Protein AF-A0A3G6PEH3-F1 (afdb_monomer)

Solvent-accessible surface area (backbone atoms only — not comparable to full-atom values): 6291 Å² total; per-residue (Å²): 132,58,97,86,56,63,25,73,91,70,54,80,89,51,91,70,42,41,84,40,52,72,57,48,68,90,46,55,81,37,68,40,35,55,54,25,68,55,64,50,49,35,44,93,33,49,45,78,26,27,47,47,88,81,73,46,96,82,63,66,67,52,69,74,91,47,74,64,53,54,50,50,56,50,52,54,48,53,52,41,51,51,49,32,52,52,36,60,75,68,66,54,53,40,80,65,40,42,71,74,70,70,74,130

Foldseek 3Di:
DDPVDDWQVPDDDDPQWDKDFLQDPVCCVQQLNVQLVHDSGHPLRIDIAGCDPPPDPDGDHDPDDDPVVVVSNVVSVVLSVVLNVVCVVVVHHSVRSNVSPSDD

Mean predicted aligned error: 4.07 Å

Structure (mmCIF, N/CA/C/O backbone):
data_AF-A0A3G6PEH3-F1
#
_entry.id   AF-A0A3G6PEH3-F1
#
loop_
_atom_site.group_PDB
_atom_site.id
_atom_site.type_symbol
_atom_site.label_atom_id
_atom_site.label_alt_id
_atom_site.label_comp_id
_atom_site.label_asym_id
_atom_site.label_entity_id
_atom_site.label_seq_id
_atom_site.pdbx_PDB_ins_code
_atom_site.Cartn_x
_atom_site.Cartn_y
_atom_site.Cartn_z
_atom_site.occupancy
_atom_site.B_iso_or_equiv
_atom_site.auth_seq_id
_atom_site.auth_comp_id
_atom_site.auth_asym_id
_atom_site.auth_atom_id
_atom_site.pdbx_PDB_model_num
ATOM 1 N N . MET A 1 1 ? -13.313 9.568 -16.679 1.00 72.06 1 MET A N 1
ATOM 2 C CA . MET A 1 1 ? -13.053 8.762 -15.462 1.00 72.06 1 MET A CA 1
ATOM 3 C C . MET A 1 1 ? -14.159 7.722 -15.326 1.00 72.06 1 MET A C 1
ATOM 5 O O . MET A 1 1 ? -15.285 8.055 -15.687 1.00 72.06 1 MET A O 1
ATOM 9 N N . PRO A 1 2 ? -13.877 6.486 -14.875 1.00 84.75 2 PRO A N 1
ATOM 10 C CA . PRO A 1 2 ? -14.897 5.452 -14.703 1.00 84.75 2 PRO A CA 1
ATOM 11 C C . PRO A 1 2 ? -15.984 5.897 -13.719 1.00 84.75 2 PRO A C 1
ATOM 13 O O . PRO A 1 2 ? -15.686 6.586 -12.744 1.00 84.75 2 PRO A O 1
ATOM 16 N N . LYS A 1 3 ? -17.233 5.465 -13.937 1.00 81.19 3 LYS A N 1
ATOM 17 C CA . LYS A 1 3 ? -18.394 5.834 -13.099 1.00 81.19 3 LYS A CA 1
ATOM 18 C C . LYS A 1 3 ? -18.223 5.453 -11.615 1.00 81.19 3 LYS A C 1
ATOM 20 O O . LYS A 1 3 ? -18.830 6.083 -10.761 1.00 81.19 3 LYS A O 1
ATOM 25 N N . GLY A 1 4 ? -17.383 4.457 -11.315 1.00 85.00 4 GLY A N 1
ATOM 26 C CA . GLY A 1 4 ? -17.034 4.018 -9.956 1.00 85.00 4 GLY A CA 1
ATOM 27 C C . GLY A 1 4 ? -15.668 4.496 -9.446 1.00 85.00 4 GLY A C 1
ATOM 28 O O . GLY A 1 4 ? -15.185 3.971 -8.450 1.00 85.00 4 GLY A O 1
ATOM 29 N N . GLY A 1 5 ? -15.020 5.444 -10.130 1.00 91.19 5 GLY A N 1
ATOM 30 C CA . GLY A 1 5 ? -13.652 5.859 -9.816 1.00 91.19 5 GLY A CA 1
ATOM 31 C C . GLY A 1 5 ? -12.586 4.859 -10.277 1.00 91.19 5 GLY A C 1
ATOM 32 O O . GLY A 1 5 ? -12.879 3.825 -10.884 1.00 91.19 5 GLY A O 1
ATOM 33 N N . TRP A 1 6 ? -11.324 5.207 -10.033 1.00 93.12 6 TRP A N 1
ATOM 34 C CA . TRP A 1 6 ? -10.177 4.379 -10.398 1.00 93.12 6 TRP A CA 1
ATOM 35 C C . TRP A 1 6 ? -9.851 3.349 -9.308 1.00 93.12 6 TRP A C 1
ATOM 37 O O . TRP A 1 6 ? -9.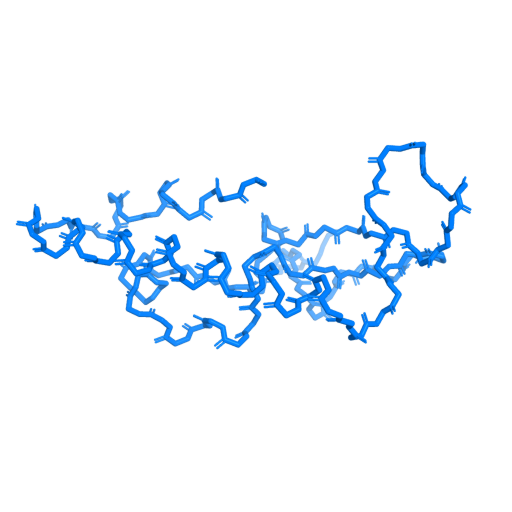882 3.655 -8.115 1.00 93.12 6 TRP A O 1
ATOM 47 N N . ASN A 1 7 ? -9.494 2.141 -9.730 1.00 94.56 7 ASN A N 1
ATOM 48 C CA . ASN A 1 7 ? -9.010 1.049 -8.892 1.00 94.56 7 ASN A CA 1
ATOM 49 C C . ASN A 1 7 ? -8.064 0.146 -9.697 1.00 94.56 7 ASN A C 1
ATOM 51 O O . ASN A 1 7 ? -7.876 0.329 -10.901 1.00 94.56 7 ASN A O 1
ATOM 55 N N . TYR A 1 8 ? -7.495 -0.865 -9.048 1.00 93.88 8 TYR A N 1
ATOM 56 C CA . TYR A 1 8 ? -6.527 -1.762 -9.681 1.00 93.88 8 TYR A CA 1
ATOM 57 C C . TYR A 1 8 ? -7.041 -2.424 -10.971 1.00 93.88 8 TYR A C 1
ATOM 59 O O . TYR A 1 8 ? -6.276 -2.620 -11.910 1.00 93.88 8 TYR 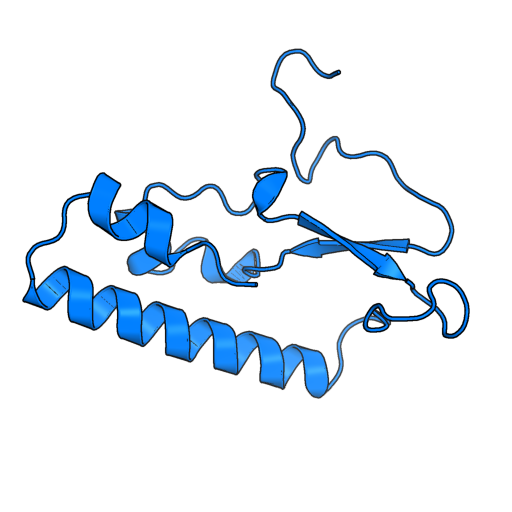A O 1
ATOM 67 N N . GLY A 1 9 ? -8.335 -2.748 -11.042 1.00 94.06 9 GLY A N 1
ATOM 68 C CA . GLY A 1 9 ? -8.927 -3.446 -12.183 1.00 94.06 9 GLY A CA 1
ATOM 69 C C . GLY A 1 9 ? -9.199 -2.569 -13.405 1.00 94.06 9 GLY A C 1
ATOM 70 O O . GLY A 1 9 ? -9.380 -3.111 -14.493 1.00 94.06 9 GLY A O 1
ATOM 71 N N . ASN A 1 10 ? -9.247 -1.241 -13.253 1.00 94.56 10 ASN A N 1
ATOM 72 C CA . ASN A 1 10 ? -9.609 -0.330 -14.344 1.00 94.56 10 ASN A CA 1
ATOM 73 C C . ASN A 1 10 ? -8.579 0.770 -14.632 1.00 94.56 10 ASN A C 1
ATOM 75 O O . ASN A 1 10 ? -8.745 1.495 -15.609 1.00 94.56 10 ASN A O 1
ATOM 79 N N . MET A 1 11 ? -7.530 0.895 -13.820 1.00 94.88 11 MET A N 1
ATOM 80 C CA . MET A 1 11 ? -6.420 1.816 -14.059 1.00 94.88 11 MET A CA 1
ATOM 81 C C . MET A 1 11 ? -5.761 1.556 -15.431 1.00 94.88 11 MET A C 1
ATOM 83 O O . MET A 1 11 ? -5.596 0.397 -15.826 1.00 94.88 11 MET A O 1
ATOM 87 N N . PRO A 1 12 ? -5.393 2.611 -16.185 1.00 94.12 12 PRO A N 1
ATOM 88 C CA . PRO A 1 12 ? -4.822 2.457 -17.519 1.00 94.12 12 PRO A CA 1
ATOM 89 C C . PRO A 1 12 ? -3.476 1.725 -17.482 1.00 94.12 12 PRO A C 1
ATOM 91 O O . PRO A 1 12 ? -2.678 1.877 -16.565 1.00 94.12 12 PRO A O 1
ATOM 94 N N . LYS A 1 13 ? -3.173 0.950 -18.521 1.00 93.31 13 LYS A N 1
ATOM 95 C CA . LYS A 1 13 ? -1.813 0.427 -18.693 1.00 93.31 13 LYS A CA 1
ATOM 96 C C . LYS A 1 13 ? -0.932 1.542 -19.252 1.00 93.31 13 LYS A C 1
ATOM 98 O O . LYS A 1 13 ? -1.350 2.241 -20.169 1.00 93.31 13 LYS A O 1
ATOM 103 N N . ILE A 1 14 ? 0.265 1.696 -18.694 1.00 93.19 14 ILE A N 1
ATOM 104 C CA . ILE A 1 14 ? 1.267 2.656 -19.163 1.00 93.19 14 ILE A CA 1
ATOM 105 C C . ILE A 1 14 ? 2.488 1.859 -19.614 1.00 93.19 14 ILE A C 1
ATOM 107 O O . ILE A 1 14 ? 2.994 1.018 -18.862 1.00 93.19 14 ILE A O 1
ATOM 111 N N . ASP A 1 15 ? 2.946 2.110 -20.837 1.00 92.88 15 ASP A N 1
ATOM 112 C CA . ASP A 1 15 ? 4.117 1.439 -21.396 1.00 92.88 15 ASP A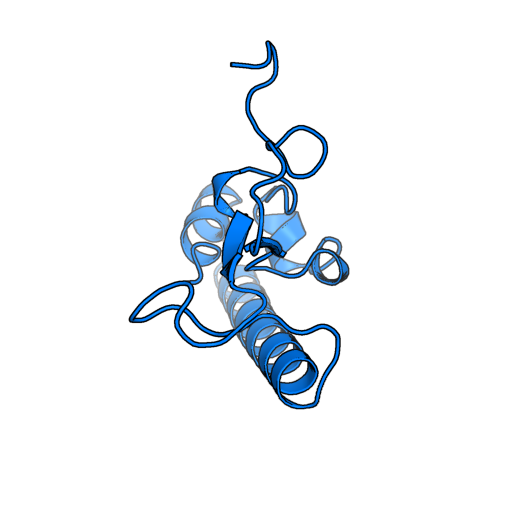 CA 1
ATOM 113 C C . ASP A 1 15 ? 5.345 1.660 -20.512 1.00 92.88 15 ASP A C 1
ATOM 115 O O . ASP A 1 15 ? 5.557 2.744 -19.980 1.00 92.88 15 ASP A O 1
ATO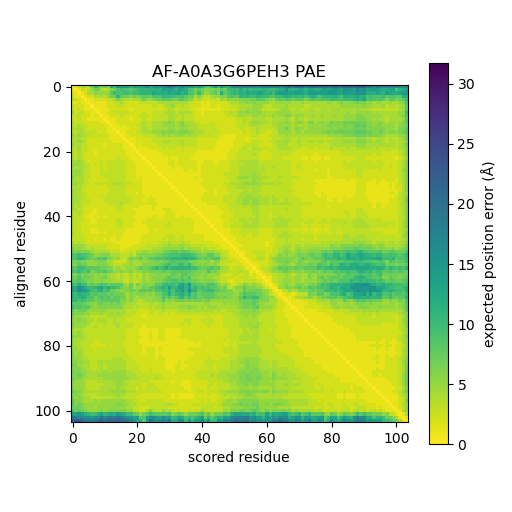M 119 N N . ASN A 1 16 ? 6.146 0.609 -20.328 1.00 91.38 16 ASN A N 1
ATOM 120 C CA . ASN A 1 16 ? 7.320 0.575 -19.443 1.00 91.38 16 ASN A CA 1
ATOM 121 C C . ASN A 1 16 ? 7.050 0.772 -17.941 1.00 91.38 16 ASN A C 1
ATOM 123 O O . ASN A 1 16 ? 7.998 0.768 -17.156 1.00 91.38 16 ASN A O 1
ATOM 127 N N . TYR A 1 17 ? 5.786 0.830 -17.511 1.00 93.81 17 TYR A N 1
ATOM 128 C CA . TYR A 1 17 ? 5.411 0.832 -16.097 1.00 93.81 17 TYR A CA 1
ATOM 129 C C . TYR A 1 17 ? 4.593 -0.403 -15.713 1.00 93.81 17 TYR A C 1
ATOM 131 O O . TYR A 1 17 ? 3.967 -1.074 -16.539 1.00 93.81 17 TYR A O 1
ATOM 139 N N . GLN A 1 18 ? 4.593 -0.708 -14.420 1.00 91.50 18 GLN A N 1
ATOM 140 C CA . GLN A 1 18 ? 3.686 -1.653 -13.785 1.00 91.50 18 GLN A CA 1
ATOM 141 C C . GLN A 1 18 ? 2.935 -0.962 -12.661 1.00 91.50 18 GLN A C 1
ATOM 143 O O . GLN A 1 18 ? 3.494 -0.153 -11.924 1.00 91.50 18 GLN A O 1
ATOM 148 N N . LEU A 1 19 ? 1.652 -1.289 -12.548 1.00 92.62 19 LEU A N 1
ATOM 149 C CA . LEU A 1 19 ? 0.830 -0.839 -11.442 1.00 92.62 19 LEU A CA 1
ATOM 150 C C . LEU A 1 19 ? 1.147 -1.698 -10.216 1.00 92.62 19 LEU A C 1
ATOM 152 O O . LEU A 1 19 ? 0.966 -2.915 -10.246 1.00 92.62 19 LEU A O 1
ATOM 156 N N . TYR A 1 20 ? 1.631 -1.049 -9.167 1.00 91.81 20 TYR A N 1
ATOM 157 C CA . TYR A 1 20 ? 2.097 -1.661 -7.934 1.00 91.81 20 TYR A CA 1
ATOM 158 C C . TYR A 1 20 ? 1.180 -1.300 -6.768 1.00 91.81 20 TYR A C 1
ATOM 160 O O . TYR A 1 20 ? 0.777 -0.145 -6.627 1.00 91.81 20 TYR A O 1
ATOM 168 N N . HIS A 1 21 ? 0.878 -2.287 -5.925 1.00 93.75 21 HIS A N 1
ATOM 169 C CA . HIS A 1 21 ? 0.175 -2.097 -4.659 1.00 93.75 21 HIS A CA 1
ATOM 170 C C . HIS A 1 21 ? 1.170 -1.710 -3.565 1.00 93.75 21 HIS A C 1
ATOM 172 O O . HIS A 1 21 ? 2.007 -2.533 -3.201 1.00 93.75 21 HIS A O 1
ATOM 178 N N . VAL A 1 22 ? 1.041 -0.504 -3.007 1.00 93.56 22 VAL A N 1
ATOM 179 C CA . VAL A 1 22 ? 1.880 -0.041 -1.888 1.00 93.56 22 VAL A CA 1
ATOM 180 C C . VAL A 1 22 ? 1.655 -0.938 -0.670 1.00 93.56 22 VAL A C 1
ATOM 182 O O . VAL A 1 22 ? 2.566 -1.613 -0.213 1.00 93.56 22 VAL A O 1
ATOM 185 N N . ILE A 1 23 ? 0.412 -1.079 -0.208 1.00 95.19 23 ILE A N 1
ATOM 186 C CA . ILE A 1 23 ? 0.046 -2.180 0.686 1.00 95.19 23 ILE A CA 1
ATOM 187 C C . ILE A 1 23 ? -0.304 -3.396 -0.177 1.00 95.19 23 ILE A C 1
ATOM 189 O O . ILE A 1 23 ? -1.315 -3.340 -0.887 1.00 95.19 23 ILE A O 1
ATOM 193 N N . PRO A 1 24 ? 0.462 -4.504 -0.118 1.00 93.25 24 PRO A N 1
ATOM 194 C CA . PRO A 1 24 ? 0.263 -5.641 -1.006 1.00 93.25 24 PRO A CA 1
ATOM 195 C C . PRO A 1 24 ? -1.132 -6.243 -0.870 1.00 93.25 24 PRO A C 1
ATOM 197 O O . PRO A 1 24 ? -1.652 -6.411 0.236 1.00 93.25 24 PRO A O 1
ATOM 200 N N . ARG A 1 25 ? -1.704 -6.692 -1.990 1.00 93.56 25 ARG A N 1
ATOM 201 C CA . ARG A 1 25 ? -3.032 -7.326 -2.019 1.00 93.56 25 ARG A CA 1
ATOM 202 C C . ARG A 1 25 ? -3.142 -8.550 -1.101 1.00 93.56 25 ARG A C 1
ATOM 204 O O . ARG A 1 25 ? -4.198 -8.808 -0.532 1.00 93.56 25 ARG A O 1
ATOM 211 N N . SER A 1 26 ? -2.034 -9.263 -0.878 1.00 93.81 26 SER A N 1
ATOM 212 C CA . SER A 1 26 ? -1.952 -10.386 0.071 1.00 93.81 26 SER A CA 1
ATOM 213 C C . SER A 1 26 ? -2.221 -9.989 1.530 1.00 93.81 26 SER A C 1
ATOM 215 O O . SER A 1 26 ? -2.480 -10.857 2.361 1.00 93.81 26 SER A O 1
ATOM 217 N N . LYS A 1 27 ? -2.205 -8.689 1.855 1.00 95.88 27 LYS A N 1
ATOM 218 C CA . LYS A 1 27 ? -2.519 -8.139 3.180 1.00 95.88 27 LYS A CA 1
ATOM 219 C C . LYS A 1 27 ? -3.977 -7.716 3.341 1.00 95.88 27 LYS A C 1
ATOM 221 O O . LYS A 1 27 ? -4.338 -7.274 4.425 1.00 95.88 27 LYS A O 1
ATOM 226 N N . ALA A 1 28 ? -4.838 -7.908 2.338 1.00 96.31 28 ALA A N 1
ATOM 227 C CA . ALA A 1 28 ? -6.254 -7.522 2.402 1.00 96.31 28 ALA A CA 1
ATOM 228 C C . ALA A 1 28 ? -6.984 -8.046 3.655 1.00 96.31 28 ALA A C 1
ATOM 230 O O . ALA A 1 28 ? -7.857 -7.382 4.207 1.00 96.31 28 ALA A O 1
ATOM 231 N N . ASN A 1 29 ? -6.604 -9.234 4.137 1.00 97.56 29 ASN A N 1
ATOM 232 C CA . ASN A 1 29 ? -7.216 -9.852 5.313 1.00 97.56 29 ASN A CA 1
ATOM 233 C C . ASN A 1 29 ? -6.552 -9.491 6.651 1.00 97.56 29 ASN A C 1
ATOM 235 O O . ASN A 1 29 ? -6.977 -10.002 7.688 1.00 97.56 29 ASN A O 1
ATOM 239 N N . HIS A 1 30 ? -5.534 -8.631 6.651 1.00 97.88 30 HIS A N 1
ATOM 240 C CA . HIS A 1 30 ? -4.814 -8.251 7.859 1.00 97.88 30 HIS A CA 1
ATOM 241 C C . HIS A 1 30 ? -5.734 -7.516 8.858 1.00 97.88 30 HIS A C 1
ATOM 243 O O . HIS A 1 30 ? -6.528 -6.672 8.430 1.00 97.88 30 HIS A O 1
ATOM 249 N N . PRO A 1 31 ? -5.624 -7.751 10.184 1.00 98.06 31 PRO A N 1
ATOM 250 C CA . PRO A 1 31 ? -6.485 -7.107 11.180 1.00 98.06 31 PRO A CA 1
ATOM 251 C C . PRO A 1 31 ? -6.549 -5.578 11.081 1.00 98.06 31 PRO A C 1
ATOM 253 O O . PRO A 1 31 ? -7.641 -5.022 11.092 1.00 98.06 31 PRO A O 1
ATOM 256 N N . ALA A 1 32 ? -5.407 -4.899 10.923 1.00 97.69 32 ALA A N 1
ATOM 257 C CA . ALA A 1 32 ? -5.368 -3.441 10.742 1.00 97.69 32 ALA A CA 1
ATOM 258 C C . ALA A 1 32 ? -6.113 -2.969 9.477 1.00 97.69 32 ALA A C 1
ATOM 260 O O . ALA A 1 32 ? -6.806 -1.957 9.516 1.00 97.69 32 ALA A O 1
ATOM 261 N N . ILE A 1 33 ? -6.015 -3.725 8.376 1.00 97.88 33 ILE A N 1
ATOM 262 C CA . ILE A 1 33 ? -6.671 -3.407 7.098 1.00 97.88 33 ILE A CA 1
ATOM 263 C C . ILE A 1 33 ? -8.188 -3.533 7.236 1.00 97.88 33 ILE A C 1
ATOM 265 O O . ILE A 1 33 ? -8.921 -2.606 6.885 1.00 97.88 33 ILE A O 1
ATOM 269 N N . LYS A 1 34 ? -8.660 -4.637 7.833 1.00 97.88 34 LYS A N 1
ATOM 270 C CA . LYS A 1 34 ? -10.087 -4.840 8.118 1.00 97.88 34 LYS A CA 1
ATOM 271 C C . LYS A 1 34 ? -10.630 -3.796 9.091 1.00 97.88 34 LYS A C 1
ATOM 273 O O . LYS A 1 34 ? -11.694 -3.243 8.838 1.00 97.88 34 LYS A O 1
ATOM 278 N N . ALA A 1 35 ? -9.895 -3.498 10.162 1.00 97.12 35 ALA A N 1
ATOM 279 C CA . ALA A 1 35 ? -10.304 -2.514 11.164 1.00 97.12 35 ALA A CA 1
ATOM 280 C C . ALA A 1 35 ? -10.429 -1.096 10.586 1.00 97.12 35 ALA A C 1
ATOM 282 O O . ALA A 1 35 ? -11.276 -0.332 11.033 1.00 97.12 35 ALA A O 1
ATOM 283 N N . ALA A 1 36 ? -9.625 -0.757 9.576 1.00 96.50 36 ALA A N 1
ATOM 284 C CA . ALA A 1 36 ? -9.717 0.508 8.854 1.00 96.50 36 ALA A CA 1
ATOM 285 C C . ALA A 1 36 ? -10.819 0.545 7.780 1.00 96.50 36 ALA A C 1
ATOM 287 O O . ALA A 1 36 ? -11.126 1.621 7.264 1.00 96.50 36 ALA A O 1
ATOM 288 N N . GLY A 1 37 ? -11.382 -0.606 7.392 1.00 96.06 37 GLY A N 1
ATOM 289 C CA . GLY A 1 37 ? -12.199 -0.720 6.180 1.00 96.06 37 GLY A CA 1
ATOM 290 C C . GLY A 1 37 ? -11.437 -0.278 4.925 1.00 96.06 37 GLY A C 1
ATOM 291 O O . GLY A 1 37 ? -12.007 0.360 4.042 1.00 96.06 37 GLY A O 1
ATOM 292 N N . PHE A 1 38 ? -10.127 -0.539 4.879 1.00 95.50 38 PHE A N 1
ATOM 293 C CA . PHE A 1 38 ? -9.262 -0.097 3.790 1.00 95.50 38 PHE A CA 1
ATOM 294 C C . PHE A 1 38 ? -9.385 -1.038 2.591 1.00 95.50 38 PHE A C 1
ATOM 296 O O . PHE A 1 38 ? -9.062 -2.222 2.682 1.00 95.50 38 PHE A O 1
ATOM 303 N N . ASP A 1 39 ? -9.803 -0.493 1.451 1.00 95.12 39 ASP A N 1
ATOM 304 C CA . ASP A 1 39 ? -9.745 -1.189 0.169 1.00 95.12 39 ASP A CA 1
ATOM 305 C C . ASP A 1 39 ? -8.311 -1.156 -0.378 1.00 95.12 39 ASP A C 1
ATOM 307 O O . ASP A 1 39 ? -7.787 -0.089 -0.699 1.00 95.12 39 ASP A O 1
ATOM 311 N N . VAL A 1 40 ? -7.670 -2.323 -0.480 1.00 95.69 40 VAL A N 1
ATOM 312 C CA . VAL A 1 40 ? -6.310 -2.447 -1.027 1.00 95.69 40 VAL A CA 1
ATOM 313 C C . VAL A 1 40 ? -6.246 -2.166 -2.526 1.00 95.69 40 VAL A C 1
ATOM 315 O O . VAL A 1 40 ? -5.178 -1.825 -3.021 1.00 95.69 40 VAL A O 1
ATOM 318 N N . ASP A 1 41 ? -7.358 -2.256 -3.253 1.00 96.06 41 ASP A N 1
ATOM 319 C CA . ASP A 1 41 ? -7.398 -2.004 -4.693 1.00 96.06 41 ASP A CA 1
ATOM 320 C C . ASP A 1 41 ? -7.737 -0.550 -5.042 1.00 96.06 41 ASP A C 1
ATOM 322 O O . ASP A 1 41 ? -7.747 -0.193 -6.225 1.00 96.06 41 ASP A O 1
ATOM 326 N N . LYS A 1 42 ? -7.985 0.312 -4.047 1.00 94.44 42 LYS A N 1
ATOM 327 C CA . LYS A 1 42 ? -8.287 1.729 -4.282 1.00 94.44 42 LYS A CA 1
ATOM 328 C C . LYS A 1 42 ? -7.099 2.447 -4.917 1.00 94.44 42 LYS A C 1
ATOM 330 O O . LYS A 1 42 ? -5.952 2.211 -4.545 1.00 94.44 42 LYS A O 1
ATOM 335 N N . ALA A 1 43 ? -7.371 3.410 -5.798 1.00 93.94 43 ALA A N 1
ATOM 336 C CA . ALA A 1 43 ? -6.329 4.151 -6.515 1.00 93.94 43 ALA A CA 1
ATOM 337 C C . ALA A 1 43 ? -5.248 4.772 -5.614 1.00 93.94 43 ALA A C 1
ATOM 339 O O . ALA A 1 43 ? -4.087 4.803 -6.002 1.00 93.94 43 ALA A O 1
ATOM 340 N N . SER A 1 44 ? -5.591 5.225 -4.403 1.00 92.44 44 SER A N 1
ATOM 341 C CA . SER A 1 44 ? -4.612 5.828 -3.489 1.00 92.44 44 SER A CA 1
ATOM 342 C C . SER A 1 44 ? -3.619 4.828 -2.874 1.00 92.44 44 SER A C 1
ATOM 344 O O . SER A 1 44 ? -2.693 5.258 -2.202 1.00 92.44 44 SER A O 1
ATOM 346 N N . ASN A 1 45 ? -3.825 3.518 -3.049 1.00 95.00 45 ASN A N 1
ATOM 347 C CA . ASN A 1 45 ? -2.879 2.461 -2.670 1.00 95.00 45 ASN A CA 1
ATOM 348 C C . ASN A 1 45 ? -2.059 1.961 -3.875 1.00 95.00 45 ASN A C 1
ATOM 350 O O . ASN A 1 45 ? -1.337 0.969 -3.773 1.00 95.00 45 ASN A O 1
ATOM 354 N N . LEU A 1 46 ? -2.211 2.600 -5.038 1.00 93.88 46 LEU A N 1
ATOM 355 C CA . LEU A 1 46 ? -1.617 2.155 -6.289 1.00 93.88 46 LEU A CA 1
ATOM 356 C C . LEU A 1 46 ? -0.641 3.188 -6.827 1.00 93.88 46 LEU A C 1
ATOM 358 O O . LEU A 1 46 ? -0.906 4.390 -6.829 1.00 93.88 46 LEU A O 1
ATOM 362 N N . ILE A 1 47 ? 0.477 2.700 -7.348 1.00 93.38 47 ILE A N 1
ATOM 363 C CA . ILE A 1 47 ? 1.526 3.537 -7.914 1.00 93.38 47 ILE A CA 1
ATOM 364 C C . ILE A 1 47 ? 2.119 2.875 -9.156 1.00 93.38 47 ILE A C 1
ATOM 366 O O . ILE A 1 47 ? 2.309 1.665 -9.195 1.00 93.38 47 ILE A O 1
ATOM 370 N N . TYR A 1 48 ? 2.419 3.659 -10.192 1.00 93.62 48 TYR A N 1
ATOM 371 C CA . TYR A 1 48 ? 3.150 3.150 -11.352 1.00 93.62 48 TYR A CA 1
ATOM 372 C C . TYR A 1 48 ? 4.649 3.130 -11.065 1.00 93.62 48 TYR A C 1
ATOM 374 O O . TYR A 1 48 ? 5.249 4.178 -10.809 1.00 93.62 48 TYR A O 1
ATOM 382 N N . LEU A 1 49 ? 5.263 1.956 -11.134 1.00 92.69 49 LEU A N 1
ATOM 383 C CA . LEU A 1 49 ? 6.707 1.785 -11.014 1.00 92.69 49 LEU A CA 1
ATOM 384 C C . LEU A 1 49 ? 7.307 1.394 -12.370 1.00 92.69 49 LEU A C 1
ATOM 386 O O . LEU A 1 49 ? 6.691 0.605 -13.091 1.00 92.69 49 LEU A O 1
ATOM 390 N N . PRO A 1 50 ? 8.460 1.961 -12.759 1.00 93.56 50 PRO A N 1
ATOM 391 C CA . PRO A 1 50 ? 9.124 1.609 -14.006 1.00 93.56 50 PRO A CA 1
ATOM 392 C C . PRO A 1 50 ? 9.602 0.152 -13.987 1.00 93.56 50 PRO A C 1
ATOM 394 O O . PRO A 1 50 ? 10.036 -0.351 -12.951 1.00 93.56 50 PRO A O 1
ATOM 397 N N . LYS A 1 51 ? 9.555 -0.512 -15.144 1.00 90.25 51 LYS A N 1
ATOM 398 C CA . LYS A 1 51 ? 10.103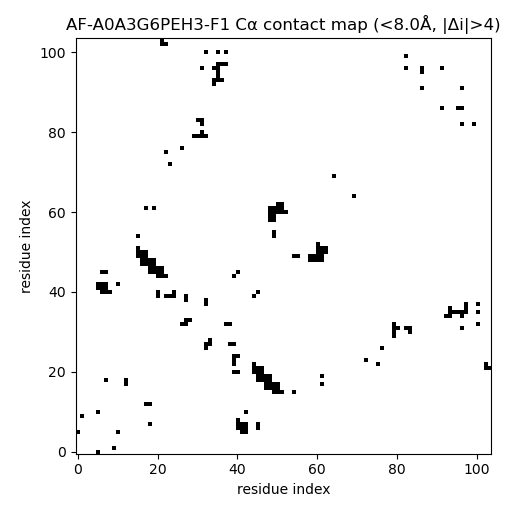 -1.867 -15.333 1.00 90.25 51 LYS A CA 1
ATOM 399 C C . LYS A 1 51 ? 11.622 -1.866 -15.493 1.00 90.25 51 LYS A C 1
ATOM 401 O O . LYS A 1 51 ? 12.275 -2.808 -15.066 1.00 90.25 51 LYS A O 1
ATOM 406 N N . GLU A 1 52 ? 12.160 -0.789 -16.066 1.00 88.56 52 GLU A N 1
ATOM 407 C CA . GLU A 1 52 ? 13.566 -0.665 -16.451 1.00 88.56 52 GLU A CA 1
ATOM 408 C C . GLU A 1 52 ? 14.200 0.611 -15.889 1.00 88.56 52 GLU A C 1
ATOM 410 O O . GLU A 1 52 ? 13.541 1.654 -15.753 1.00 88.56 52 GLU A O 1
ATOM 415 N N . ALA A 1 53 ? 15.505 0.544 -15.618 1.00 83.75 53 ALA A N 1
ATOM 416 C CA . ALA A 1 53 ? 16.306 1.702 -15.232 1.00 83.75 53 ALA A CA 1
ATOM 417 C C . ALA A 1 53 ? 16.246 2.804 -16.306 1.00 83.75 53 ALA A C 1
ATOM 419 O O . ALA A 1 53 ? 16.148 2.525 -17.497 1.00 83.75 53 ALA A O 1
ATOM 420 N N . GLY A 1 54 ? 16.293 4.072 -15.891 1.00 86.56 54 GLY A N 1
ATOM 421 C CA . GLY A 1 54 ? 16.249 5.219 -16.809 1.00 86.56 54 GLY A CA 1
ATOM 422 C C . GLY A 1 54 ? 14.847 5.630 -17.279 1.00 86.56 54 GLY A C 1
ATOM 423 O O . GLY A 1 54 ? 14.682 6.756 -17.733 1.00 86.56 54 GLY A O 1
ATOM 424 N N . THR A 1 55 ? 13.817 4.794 -17.089 1.00 88.88 55 THR A N 1
ATOM 425 C CA . THR A 1 55 ? 12.415 5.156 -17.405 1.00 88.88 55 THR A CA 1
ATOM 426 C C . THR A 1 55 ? 11.893 6.284 -16.502 1.00 88.88 55 THR A C 1
ATOM 428 O O . THR A 1 55 ? 11.076 7.102 -16.913 1.00 88.88 55 THR A O 1
ATOM 431 N N . HIS A 1 56 ? 12.357 6.348 -15.251 1.00 87.81 56 HIS A N 1
ATOM 432 C CA . HIS A 1 56 ? 12.049 7.433 -14.319 1.00 87.81 56 HIS A CA 1
ATOM 433 C C . HIS A 1 56 ? 13.287 7.743 -13.466 1.00 87.81 56 HIS A C 1
ATOM 435 O O . HIS A 1 56 ? 13.923 6.801 -12.993 1.00 87.81 56 HIS A O 1
ATOM 441 N N . PRO A 1 57 ? 13.618 9.024 -13.208 1.00 84.75 57 PRO A N 1
ATOM 442 C CA . PRO A 1 57 ? 14.884 9.395 -12.568 1.00 84.75 57 PRO A CA 1
ATOM 443 C C . PRO A 1 57 ? 15.022 8.899 -11.121 1.00 84.75 57 PRO A C 1
ATOM 445 O O . PRO A 1 57 ? 16.130 8.638 -10.671 1.00 84.75 57 PRO A O 1
ATOM 448 N N . THR A 1 58 ? 13.912 8.778 -10.384 1.00 85.62 58 THR A N 1
ATOM 449 C CA . THR A 1 58 ? 13.939 8.540 -8.925 1.00 85.62 58 THR A CA 1
ATOM 450 C C . THR A 1 58 ? 13.068 7.385 -8.425 1.00 85.62 58 THR A C 1
ATOM 452 O O . THR A 1 58 ? 13.041 7.128 -7.225 1.00 85.62 58 THR A O 1
ATOM 455 N N . ARG A 1 59 ? 12.317 6.694 -9.296 1.00 84.12 59 ARG A N 1
ATOM 456 C CA . ARG A 1 59 ? 11.396 5.634 -8.844 1.00 84.12 59 ARG A CA 1
ATOM 457 C C . ARG A 1 59 ? 12.130 4.305 -8.761 1.00 84.12 59 ARG A C 1
ATOM 459 O O . ARG A 1 59 ? 12.908 3.979 -9.654 1.00 84.12 59 ARG A O 1
ATOM 466 N N . SER A 1 60 ? 11.810 3.522 -7.736 1.00 84.81 60 SER A N 1
ATOM 467 C CA . SER A 1 60 ? 12.252 2.133 -7.629 1.00 84.81 60 SER A CA 1
ATOM 468 C C . SER A 1 60 ? 11.791 1.325 -8.839 1.00 84.81 60 SER A C 1
ATOM 470 O O . SER A 1 60 ? 10.662 1.477 -9.306 1.00 84.81 60 SER A O 1
ATOM 472 N N . ILE A 1 61 ? 12.671 0.456 -9.326 1.00 86.56 61 ILE A N 1
ATOM 473 C CA . ILE A 1 61 ? 12.372 -0.449 -10.432 1.00 86.56 61 ILE A CA 1
ATOM 474 C C . ILE A 1 61 ? 11.534 -1.610 -9.902 1.00 86.56 61 ILE A C 1
ATOM 476 O O . ILE A 1 61 ? 11.884 -2.236 -8.902 1.00 86.56 61 ILE A O 1
ATOM 480 N N . HIS A 1 62 ? 10.446 -1.919 -10.595 1.00 82.69 62 HIS A N 1
ATOM 481 C CA . HIS A 1 62 ? 9.594 -3.058 -10.298 1.00 82.69 62 HIS A CA 1
ATOM 482 C C . HIS A 1 62 ? 9.738 -4.093 -11.416 1.00 82.69 62 HIS A C 1
ATOM 484 O O . HIS A 1 62 ? 9.036 -4.046 -12.423 1.00 82.69 62 HIS A O 1
ATOM 490 N N . ASN A 1 63 ? 10.682 -5.020 -11.231 1.00 77.88 63 ASN A N 1
ATOM 491 C CA . ASN A 1 63 ? 10.982 -6.092 -12.181 1.00 77.88 63 ASN A CA 1
ATOM 492 C C . ASN A 1 63 ? 10.637 -7.471 -11.591 1.00 77.88 63 ASN A C 1
ATOM 494 O O . ASN A 1 63 ? 11.508 -8.301 -11.331 1.00 77.88 63 ASN A O 1
ATOM 498 N N . GLY A 1 64 ? 9.347 -7.685 -11.320 1.00 77.12 64 GLY A N 1
ATOM 499 C CA . GLY A 1 64 ? 8.833 -8.962 -10.818 1.00 77.12 64 GLY A CA 1
ATOM 500 C C . GLY A 1 64 ? 9.327 -9.351 -9.418 1.00 77.12 64 GLY A C 1
ATOM 501 O O . GLY A 1 64 ? 9.937 -8.561 -8.700 1.00 77.12 64 GLY A O 1
ATOM 502 N N . TRP A 1 65 ? 9.026 -10.585 -9.006 1.00 77.25 65 TRP A N 1
ATOM 503 C CA . TRP A 1 65 ? 9.343 -11.082 -7.664 1.00 77.25 65 TRP A CA 1
ATOM 504 C C . TRP A 1 65 ? 10.852 -11.245 -7.445 1.00 77.25 65 TRP A C 1
ATOM 506 O O . TRP A 1 65 ? 11.531 -11.937 -8.201 1.00 77.25 65 TRP A O 1
ATOM 516 N N . ASN A 1 66 ? 11.367 -10.664 -6.361 1.00 81.25 66 ASN A N 1
ATOM 517 C CA . ASN A 1 66 ? 12.770 -10.758 -5.967 1.00 81.25 66 ASN A CA 1
ATOM 518 C C . ASN A 1 66 ? 12.928 -10.660 -4.433 1.00 81.25 66 ASN A C 1
ATOM 520 O O . ASN A 1 66 ? 11.952 -10.572 -3.681 1.00 81.25 66 ASN A O 1
ATOM 524 N N . LYS A 1 67 ? 14.173 -10.686 -3.946 1.00 83.50 67 LYS A N 1
ATOM 525 C CA . LYS A 1 67 ? 14.477 -10.556 -2.510 1.00 83.50 67 LYS A CA 1
ATOM 526 C C . LYS A 1 67 ? 13.981 -9.233 -1.906 1.00 83.50 67 LYS A C 1
ATOM 528 O O . LYS A 1 67 ? 13.581 -9.221 -0.742 1.00 83.50 67 LYS A O 1
ATOM 533 N N . ASP A 1 68 ? 13.962 -8.162 -2.696 1.00 83.06 68 ASP A N 1
ATOM 534 C CA . ASP A 1 68 ? 13.569 -6.826 -2.249 1.00 83.06 68 ASP A CA 1
ATOM 535 C C . ASP A 1 68 ? 12.048 -6.743 -2.071 1.00 83.06 68 ASP A C 1
ATOM 537 O O . ASP A 1 68 ? 11.580 -6.231 -1.059 1.00 83.06 68 ASP A O 1
ATOM 541 N N . HIS A 1 69 ? 11.270 -7.385 -2.951 1.00 84.31 69 HIS A N 1
ATOM 542 C CA . HIS A 1 69 ? 9.832 -7.605 -2.757 1.00 84.31 69 HIS A CA 1
ATOM 543 C C . HIS A 1 69 ? 9.529 -8.363 -1.472 1.00 84.31 69 HIS A C 1
ATOM 545 O O . HIS A 1 69 ? 8.643 -7.986 -0.704 1.00 84.31 69 HIS A O 1
ATOM 551 N N . ALA A 1 70 ? 10.262 -9.450 -1.223 1.00 87.25 70 ALA A N 1
ATOM 552 C CA . ALA A 1 70 ? 10.070 -10.232 -0.012 1.00 87.25 70 ALA A CA 1
ATOM 553 C C . ALA A 1 70 ? 10.397 -9.405 1.242 1.00 87.25 70 ALA A C 1
ATOM 555 O O . ALA A 1 70 ? 9.682 -9.500 2.239 1.00 87.25 70 ALA A O 1
ATOM 556 N N . ALA A 1 71 ? 11.450 -8.582 1.196 1.00 90.19 71 ALA A N 1
ATOM 557 C CA . ALA A 1 71 ? 11.805 -7.669 2.278 1.00 90.19 71 ALA A CA 1
ATOM 558 C C . ALA A 1 71 ? 10.732 -6.596 2.497 1.00 90.19 71 ALA A C 1
ATOM 560 O O . ALA A 1 71 ? 10.264 -6.431 3.621 1.00 90.19 71 ALA A O 1
ATOM 561 N N . TYR A 1 72 ? 10.268 -5.951 1.429 1.00 90.31 72 TYR A N 1
ATOM 562 C CA . TYR A 1 72 ? 9.194 -4.966 1.487 1.00 90.31 72 TYR A CA 1
ATOM 563 C C . TYR A 1 72 ? 7.912 -5.555 2.091 1.00 90.31 72 TYR A C 1
ATOM 565 O O . TYR A 1 72 ? 7.360 -5.009 3.043 1.00 90.31 72 TYR A O 1
ATOM 573 N N . ASN A 1 73 ? 7.489 -6.739 1.638 1.00 91.31 73 ASN A N 1
ATOM 574 C CA . ASN A 1 73 ? 6.307 -7.417 2.176 1.00 91.31 73 ASN A CA 1
ATOM 575 C C . ASN A 1 73 ? 6.428 -7.752 3.670 1.00 91.31 73 ASN A C 1
ATOM 577 O O . ASN A 1 73 ? 5.412 -7.765 4.373 1.00 91.31 73 ASN A O 1
ATOM 581 N N . ARG A 1 74 ? 7.641 -8.052 4.157 1.00 93.50 74 ARG A N 1
ATOM 582 C CA . ARG A 1 74 ? 7.906 -8.254 5.590 1.00 93.50 74 ARG A CA 1
ATOM 583 C C . ARG A 1 74 ? 7.836 -6.940 6.365 1.00 93.50 74 ARG A C 1
ATOM 585 O O . ARG A 1 74 ? 7.251 -6.931 7.442 1.00 93.50 74 ARG A O 1
ATOM 592 N N . ASN A 1 75 ? 8.362 -5.850 5.812 1.00 94.12 75 ASN A N 1
ATOM 593 C CA . ASN A 1 75 ? 8.299 -4.533 6.447 1.00 94.12 75 ASN A CA 1
ATOM 594 C C . ASN A 1 75 ? 6.847 -4.055 6.577 1.00 94.12 75 ASN A C 1
ATOM 596 O O . ASN A 1 75 ? 6.411 -3.743 7.682 1.00 94.12 75 ASN A O 1
ATOM 600 N N . ILE A 1 76 ? 6.058 -4.145 5.500 1.00 95.31 76 ILE A N 1
ATOM 601 C CA . ILE A 1 76 ? 4.626 -3.820 5.545 1.00 95.31 76 ILE A CA 1
ATOM 602 C C . ILE A 1 76 ? 3.886 -4.709 6.552 1.00 95.31 76 ILE A C 1
ATOM 604 O O . ILE A 1 76 ? 3.030 -4.227 7.286 1.00 95.31 76 ILE A O 1
ATOM 608 N N . GLN A 1 77 ? 4.214 -6.005 6.637 1.00 96.12 77 GLN A N 1
ATOM 609 C CA . GLN A 1 77 ? 3.630 -6.878 7.661 1.00 96.12 77 GLN A CA 1
ATOM 610 C C . GLN A 1 77 ? 3.919 -6.357 9.077 1.00 96.12 77 GLN A C 1
ATOM 612 O O . GLN A 1 77 ? 2.990 -6.224 9.868 1.00 96.12 77 GLN A O 1
ATOM 617 N N . ALA A 1 78 ? 5.175 -6.022 9.378 1.00 96.62 78 ALA A N 1
ATOM 618 C CA . ALA A 1 78 ? 5.577 -5.540 10.696 1.00 96.62 78 ALA A CA 1
ATOM 619 C C . ALA A 1 78 ? 4.901 -4.208 11.071 1.00 96.62 78 ALA A C 1
ATOM 621 O O . ALA A 1 78 ? 4.464 -4.030 12.210 1.00 96.62 78 ALA A O 1
ATOM 622 N N . GLU A 1 79 ? 4.764 -3.288 10.115 1.00 96.38 79 GLU A N 1
ATOM 623 C CA . GLU A 1 79 ? 4.048 -2.024 10.317 1.00 96.38 79 GLU A CA 1
ATOM 624 C C . GLU A 1 79 ? 2.560 -2.256 10.595 1.00 96.38 79 GLU A C 1
ATOM 626 O O . GLU A 1 79 ? 2.009 -1.721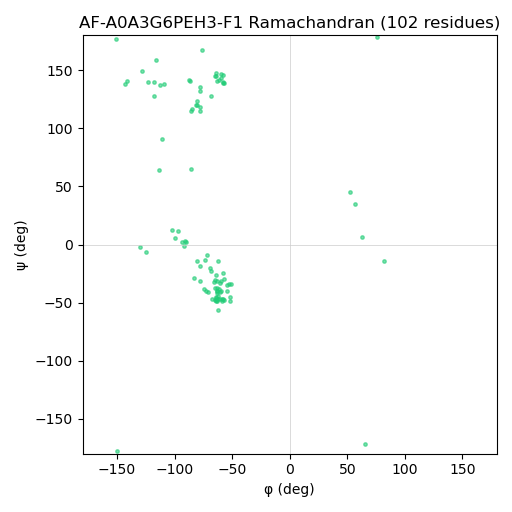 11.562 1.00 96.38 79 GLU A O 1
ATOM 631 N N . LEU A 1 80 ? 1.911 -3.116 9.807 1.00 97.50 80 LEU A N 1
ATOM 632 C CA . LEU A 1 80 ? 0.509 -3.464 10.013 1.00 97.50 80 LEU A CA 1
ATOM 633 C C . LEU A 1 80 ? 0.282 -4.168 11.361 1.00 97.50 80 LEU A C 1
ATOM 635 O O . LEU A 1 80 ? -0.728 -3.900 12.019 1.00 97.50 80 LEU A O 1
ATOM 639 N N . ASP A 1 81 ? 1.203 -5.029 11.799 1.00 98.19 81 ASP A N 1
ATOM 640 C CA . ASP A 1 81 ? 1.170 -5.669 13.120 1.00 98.19 81 ASP A CA 1
ATOM 641 C C . ASP A 1 81 ? 1.288 -4.634 14.248 1.00 98.19 81 ASP A C 1
ATOM 643 O O . ASP A 1 81 ? 0.548 -4.687 15.240 1.00 98.19 81 ASP A O 1
ATOM 647 N N . ALA A 1 82 ? 2.174 -3.645 14.092 1.00 97.38 82 ALA A N 1
ATOM 648 C CA . ALA A 1 82 ? 2.318 -2.550 15.045 1.00 97.38 82 ALA A CA 1
ATOM 649 C C . ALA A 1 82 ? 1.033 -1.713 15.141 1.00 97.38 82 ALA A C 1
ATOM 651 O O . ALA A 1 82 ? 0.544 -1.480 16.251 1.00 97.38 82 ALA A O 1
ATOM 652 N N . ILE A 1 83 ? 0.446 -1.337 14.002 1.00 97.31 83 ILE A N 1
ATOM 653 C CA . ILE A 1 83 ? -0.820 -0.594 13.931 1.00 97.31 83 ILE A CA 1
ATOM 654 C C . ILE A 1 83 ? -1.954 -1.400 14.573 1.00 97.31 83 ILE A C 1
ATOM 656 O O . ILE A 1 83 ? -2.691 -0.873 15.407 1.00 97.31 83 ILE A O 1
ATOM 660 N N . ALA A 1 84 ? -2.080 -2.690 14.244 1.00 97.62 84 ALA A N 1
ATOM 661 C CA . ALA A 1 84 ? -3.105 -3.564 14.811 1.00 97.62 84 ALA A CA 1
ATOM 662 C C . ALA A 1 84 ? -2.999 -3.636 16.340 1.00 97.62 84 ALA A C 1
ATOM 664 O O . ALA A 1 84 ? -4.000 -3.467 17.041 1.00 97.62 84 ALA A O 1
ATOM 665 N N . ARG A 1 85 ? -1.782 -3.835 16.859 1.00 98.19 85 ARG A N 1
ATOM 666 C CA . ARG A 1 85 ? -1.499 -3.910 18.297 1.00 98.19 85 ARG A CA 1
ATOM 667 C C . ARG A 1 85 ? -1.816 -2.599 19.015 1.00 98.19 85 ARG A C 1
ATOM 669 O O . ARG A 1 85 ? -2.492 -2.628 20.044 1.00 98.19 85 ARG A O 1
ATOM 676 N N . ILE A 1 86 ? -1.346 -1.467 18.488 1.00 97.50 86 ILE A N 1
ATOM 677 C CA . ILE A 1 86 ? -1.568 -0.142 19.085 1.00 97.50 86 ILE A CA 1
ATOM 678 C C . ILE A 1 86 ? -3.057 0.203 19.066 1.00 97.50 86 ILE A C 1
ATOM 680 O O . ILE A 1 86 ? -3.613 0.559 20.105 1.00 97.50 86 ILE A O 1
ATOM 684 N N . GLY A 1 87 ? -3.725 0.028 17.926 1.00 97.56 87 GLY A N 1
ATOM 685 C CA . GLY A 1 87 ? -5.144 0.340 17.810 1.00 97.56 87 GLY A CA 1
ATOM 686 C C . GLY A 1 87 ? -6.024 -0.548 18.685 1.00 97.56 87 GLY A C 1
ATOM 687 O O . GLY A 1 87 ? -6.941 -0.044 19.329 1.00 97.56 87 GLY A O 1
ATOM 688 N N . LYS A 1 88 ? -5.688 -1.840 18.832 1.00 97.69 88 LYS A N 1
ATOM 689 C CA . LYS A 1 88 ? -6.401 -2.740 19.749 1.00 97.69 88 LYS A CA 1
ATOM 690 C C . LYS A 1 88 ? -6.230 -2.298 21.201 1.00 97.69 88 LYS A C 1
ATOM 692 O O . LYS A 1 88 ? -7.208 -2.256 21.942 1.00 97.69 88 LYS A O 1
ATOM 697 N N . LYS A 1 89 ? -5.003 -1.946 21.605 1.00 98.06 89 LYS A N 1
ATOM 698 C CA . LYS A 1 89 ? -4.706 -1.448 22.959 1.00 98.06 89 LYS A CA 1
ATOM 699 C C . LYS A 1 89 ? -5.482 -0.165 23.269 1.00 98.06 89 LYS A C 1
ATOM 701 O O . LYS A 1 89 ? -6.012 -0.028 24.366 1.00 98.06 89 LYS A O 1
ATOM 706 N N . ASN A 1 90 ? -5.571 0.739 22.297 1.00 97.62 90 ASN A N 1
ATOM 707 C CA . ASN A 1 90 ? -6.208 2.046 22.448 1.00 97.62 90 ASN A CA 1
ATOM 708 C C . ASN A 1 90 ? -7.704 2.058 22.090 1.00 97.62 90 ASN A C 1
ATOM 710 O O . ASN A 1 90 ? -8.316 3.120 22.134 1.00 97.62 90 ASN A O 1
ATOM 714 N N . LYS A 1 91 ? -8.292 0.903 21.741 1.00 97.44 91 LYS A N 1
ATOM 715 C CA . LYS A 1 91 ? -9.698 0.762 21.317 1.00 97.44 91 LYS A CA 1
ATOM 716 C C . LYS A 1 91 ? -10.076 1.729 20.188 1.00 97.44 91 LYS A C 1
ATOM 718 O O . LYS A 1 91 ? -11.113 2.385 20.242 1.00 97.44 91 LYS A O 1
ATOM 723 N N . TRP A 1 92 ? -9.209 1.828 19.183 1.00 98.19 92 TRP A N 1
ATOM 724 C CA . TRP A 1 92 ? -9.416 2.732 18.060 1.00 98.19 92 TRP A CA 1
ATOM 725 C C . TRP A 1 92 ? -10.685 2.416 17.271 1.00 98.19 92 TRP A C 1
ATOM 727 O O . TRP A 1 92 ? -11.012 1.254 17.025 1.00 98.19 92 TRP A O 1
ATOM 737 N N . THR A 1 93 ? -11.365 3.471 16.826 1.00 97.56 93 THR A N 1
ATOM 738 C CA . THR A 1 93 ? -12.428 3.381 15.826 1.00 97.56 93 THR A CA 1
ATOM 739 C C . THR A 1 93 ? -11.836 3.198 14.431 1.00 97.56 93 THR A C 1
ATOM 741 O O . THR A 1 93 ? -10.647 3.433 14.191 1.00 97.56 93 THR A O 1
ATOM 744 N N . GLN A 1 94 ? -12.681 2.840 13.467 1.00 96.00 94 GLN A N 1
ATOM 745 C CA . GLN A 1 94 ? -12.278 2.742 12.066 1.00 96.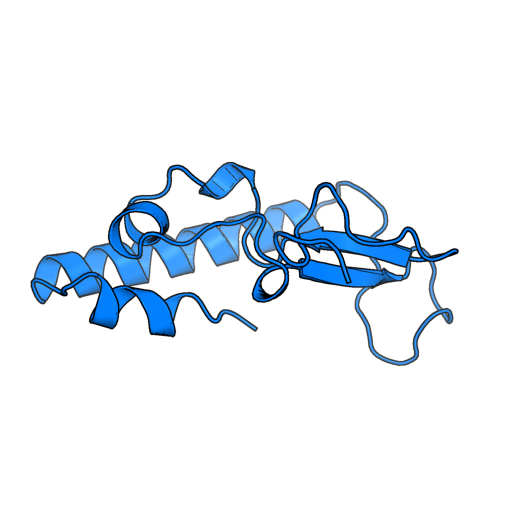00 94 GLN A CA 1
ATOM 746 C C . GLN A 1 94 ? -11.639 4.044 11.545 1.00 96.00 94 GLN A C 1
ATOM 748 O O . GLN A 1 94 ? -10.623 3.995 10.850 1.00 96.00 94 GLN A O 1
ATOM 753 N N . GLN A 1 95 ? -12.177 5.212 11.924 1.00 95.25 95 GLN A N 1
ATOM 754 C CA . GLN A 1 95 ? -11.633 6.515 11.519 1.00 95.25 95 GLN A CA 1
ATOM 755 C C . GLN A 1 95 ? -10.223 6.769 12.070 1.00 95.25 95 GLN A C 1
ATOM 757 O O . GLN A 1 95 ? -9.459 7.504 11.455 1.00 95.25 95 GLN A O 1
ATOM 762 N N . GLN A 1 96 ? -9.863 6.156 13.201 1.00 96.81 96 GLN A N 1
ATOM 763 C CA . GLN A 1 96 ? -8.528 6.271 13.794 1.00 96.81 96 GLN A CA 1
ATOM 764 C C . GLN A 1 96 ? -7.526 5.296 13.161 1.00 96.81 96 GLN A C 1
ATOM 766 O O . GLN A 1 96 ? -6.341 5.606 13.078 1.00 96.81 96 GLN A O 1
ATOM 771 N N . TYR A 1 97 ? -7.989 4.150 12.654 1.00 95.75 97 TYR A N 1
ATOM 772 C CA . TYR A 1 97 ? -7.149 3.229 11.885 1.00 95.75 97 TYR A CA 1
ATOM 773 C C . TYR A 1 97 ? -6.819 3.751 10.480 1.00 95.75 97 TYR A C 1
ATOM 775 O O . TYR A 1 97 ? -5.689 3.597 10.020 1.00 95.75 97 TYR A O 1
ATOM 783 N N . ALA A 1 98 ? -7.784 4.371 9.796 1.00 91.88 98 ALA A N 1
ATOM 784 C CA . ALA A 1 98 ? -7.654 4.800 8.402 1.00 91.88 98 ALA A CA 1
ATOM 785 C C . ALA A 1 98 ? -6.406 5.657 8.074 1.00 91.88 98 ALA A C 1
ATOM 787 O O . ALA A 1 98 ? -5.722 5.317 7.104 1.00 91.88 98 ALA A O 1
ATOM 788 N N . PRO A 1 99 ? -6.056 6.720 8.832 1.00 92.19 99 PRO A N 1
ATOM 789 C CA . PRO A 1 99 ? -4.891 7.549 8.511 1.00 92.19 99 PRO A CA 1
ATOM 790 C C . PRO A 1 99 ? -3.556 6.818 8.707 1.00 92.19 99 PRO A C 1
ATOM 792 O O . PRO A 1 99 ? -2.574 7.178 8.067 1.00 92.19 99 PRO A O 1
ATOM 795 N N . MET A 1 100 ? -3.515 5.766 9.531 1.00 91.81 100 MET A N 1
ATOM 796 C CA . MET A 1 100 ? -2.290 4.999 9.790 1.00 91.81 100 MET A CA 1
ATOM 797 C C . MET A 1 100 ? -1.883 4.099 8.618 1.00 91.81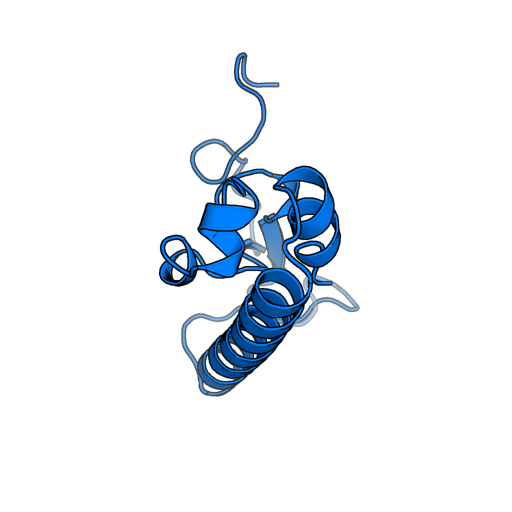 100 MET A C 1
ATOM 799 O O . MET A 1 100 ? -0.770 3.588 8.600 1.00 91.81 100 MET A O 1
ATOM 803 N N . LEU A 1 101 ? -2.778 3.887 7.650 1.00 87.94 101 LEU A N 1
ATOM 804 C CA . LEU A 1 101 ? -2.538 3.054 6.467 1.00 87.94 101 LEU A CA 1
ATOM 805 C C . LEU A 1 101 ? -2.110 3.866 5.237 1.00 87.94 101 LEU A C 1
ATOM 807 O O . LEU A 1 101 ? -2.088 3.342 4.125 1.00 87.94 101 LEU A O 1
ATOM 811 N N . LEU A 1 102 ? -1.782 5.145 5.421 1.00 71.31 102 LEU A N 1
ATOM 812 C CA . LEU A 1 102 ? -1.125 5.970 4.410 1.00 71.31 102 LEU A CA 1
ATOM 813 C C . LEU A 1 102 ? 0.387 5.752 4.505 1.00 71.31 102 LEU A C 1
ATOM 815 O O . LEU A 1 102 ? 1.136 6.634 4.912 1.00 71.31 102 LEU A O 1
ATOM 819 N N . ILE A 1 103 ? 0.808 4.528 4.204 1.00 64.12 103 ILE A N 1
ATOM 820 C CA . ILE A 1 103 ? 2.216 4.137 4.200 1.00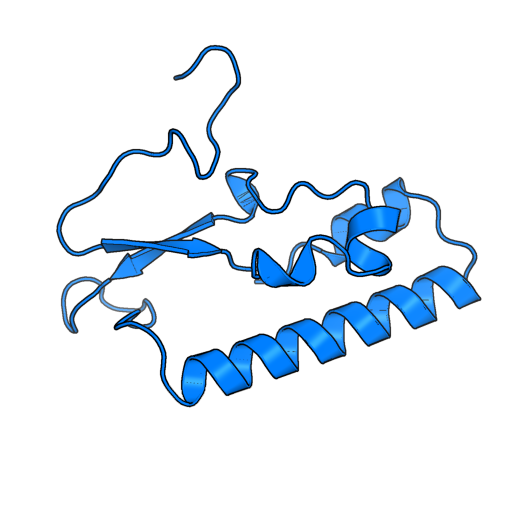 64.12 103 ILE A CA 1
ATOM 821 C C . ILE A 1 103 ? 2.804 4.619 2.868 1.00 64.12 103 ILE A C 1
ATOM 823 O O . ILE A 1 103 ? 2.243 4.317 1.814 1.00 64.12 103 ILE A O 1
ATOM 827 N N . SER A 1 104 ? 3.859 5.434 2.928 1.00 49.28 104 SER A N 1
ATOM 828 C CA . SER A 1 104 ? 4.565 6.017 1.776 1.00 49.28 104 SER A CA 1
ATOM 829 C C . SER A 1 104 ? 5.767 5.183 1.361 1.00 49.28 104 SER A C 1
ATOM 831 O O . SER A 1 104 ? 6.610 4.947 2.256 1.00 49.28 104 SER A O 1
#

pLDDT: mean 91.36, std 7.67, range [49.28, 98.19]

Sequence (104 aa):
MPKGGWNYGNMPKIDNYQLYHVIPRSKANHPAIKAAGFDVDKASNLIYLPKEAGTHPTRSIHNGWNKDHAAYNRNIQAELDAIARIGKKNKWTQQQYAPMLLIS

Radius of gyration: 15.18 Å; Cα contacts (8 Å, |Δi|>4): 116; chains: 1; bounding box: 35×20×44 Å

Secondary structure (DSSP, 8-state):
--TT--BTTTSPP-TTEEEEESS-GGGTT-HHHHHHT--TTBGGGEEEEESSTTSSSSSPP--SS-HHHHHHHHHHHHHHHHHHHHHHHTT--HHHHGGGG---